Protein AF-A0A8T6XQ97-F1 (afdb_monomer)

Foldseek 3Di:
DDPPLPQDDPVVLLVQLLVLCVVCLVVCVVCPQNCLVVSLVVSCVVCVPSDDSVSNSVSNNVSSVVSVVD

Solvent-accessible surface area (backbone atoms only — not comparable to full-atom values): 4206 Å² total; per-residue (Å²): 137,81,85,77,81,68,66,60,52,71,66,58,51,47,56,52,50,50,50,52,50,64,79,33,44,69,52,34,72,75,45,45,80,67,31,52,61,65,50,47,55,54,48,49,65,74,51,66,74,37,60,59,70,66,61,50,52,56,54,50,54,53,52,52,50,53,65,75,74,105

Structure (mmCIF, N/CA/C/O backbone):
data_AF-A0A8T6XQ97-F1
#
_entry.id   AF-A0A8T6XQ97-F1
#
loop_
_atom_site.group_PDB
_atom_site.id
_atom_site.type_symbol
_atom_site.label_atom_id
_atom_site.label_alt_id
_atom_site.label_comp_id
_atom_site.label_asym_id
_atom_site.label_entity_id
_atom_site.label_seq_id
_atom_site.pdbx_PDB_ins_code
_atom_site.Cartn_x
_atom_site.Cartn_y
_atom_site.Cartn_z
_atom_site.occupancy
_atom_site.B_iso_or_equiv
_atom_site.auth_seq_id
_atom_site.auth_comp_id
_atom_site.auth_asym_id
_atom_site.auth_atom_id
_atom_site.pdbx_PDB_model_num
ATOM 1 N N . GLU A 1 1 ? 15.780 -16.118 -27.150 1.00 40.66 1 GLU A N 1
ATOM 2 C CA . GLU A 1 1 ? 14.723 -15.121 -26.872 1.00 40.66 1 GLU A CA 1
ATOM 3 C C . GLU A 1 1 ? 15.311 -13.892 -26.178 1.00 40.66 1 GLU A C 1
ATOM 5 O O . GLU A 1 1 ? 16.262 -14.046 -25.421 1.00 40.66 1 GLU A O 1
ATOM 10 N N . LYS A 1 2 ? 14.779 -12.682 -26.405 1.00 40.47 2 LYS A N 1
ATOM 11 C CA . LYS A 1 2 ? 15.124 -11.486 -25.614 1.00 40.47 2 LYS A CA 1
ATOM 12 C C . LYS A 1 2 ? 13.891 -11.068 -24.815 1.00 40.47 2 LYS A C 1
ATOM 14 O O . LYS A 1 2 ? 13.023 -10.396 -25.360 1.00 40.47 2 LYS A O 1
ATOM 19 N N . SER A 1 3 ? 13.803 -11.464 -23.546 1.00 45.34 3 SER A N 1
ATOM 20 C CA . SER A 1 3 ? 12.849 -10.840 -22.624 1.00 45.34 3 SER A CA 1
ATOM 21 C C . SER A 1 3 ? 13.288 -9.394 -22.424 1.00 45.34 3 SER A C 1
ATOM 23 O O . SER A 1 3 ? 14.201 -9.119 -21.649 1.00 45.34 3 SER A O 1
ATOM 25 N N . GLN A 1 4 ? 12.686 -8.470 -23.174 1.00 50.75 4 GLN A N 1
ATOM 26 C CA . GLN A 1 4 ? 12.771 -7.049 -22.871 1.00 50.75 4 GLN A CA 1
ATOM 27 C C . GLN A 1 4 ? 12.145 -6.861 -21.487 1.00 50.75 4 GLN A C 1
ATOM 29 O O . GLN A 1 4 ? 10.935 -6.994 -21.309 1.00 50.75 4 GLN A O 1
ATOM 34 N N . MET A 1 5 ? 12.986 -6.640 -20.478 1.00 55.91 5 MET A N 1
ATOM 35 C CA . MET A 1 5 ? 12.534 -6.183 -19.171 1.00 55.91 5 MET A CA 1
ATOM 36 C C . MET A 1 5 ? 12.050 -4.743 -19.345 1.00 55.91 5 MET A C 1
ATOM 38 O O . MET A 1 5 ? 12.818 -3.801 -19.196 1.00 55.91 5 MET A O 1
ATOM 42 N N . GLU A 1 6 ? 10.784 -4.573 -19.721 1.00 66.31 6 GLU A N 1
ATOM 43 C CA . GLU A 1 6 ? 10.122 -3.274 -19.657 1.00 66.31 6 GLU A CA 1
ATOM 44 C C . GLU A 1 6 ? 9.967 -2.898 -18.181 1.00 66.31 6 GLU A C 1
ATOM 46 O O . GLU A 1 6 ? 9.140 -3.466 -17.457 1.00 66.31 6 GLU A O 1
ATOM 51 N N . THR A 1 7 ? 10.798 -1.965 -17.719 1.00 68.62 7 THR A N 1
ATOM 52 C CA . THR A 1 7 ? 10.585 -1.271 -16.449 1.00 68.62 7 THR A CA 1
ATOM 53 C C . THR A 1 7 ? 9.254 -0.536 -16.517 1.00 68.62 7 THR A C 1
ATOM 55 O O . THR A 1 7 ? 9.032 0.270 -17.420 1.00 68.62 7 THR A O 1
ATOM 58 N N . LEU A 1 8 ? 8.363 -0.835 -15.572 1.00 76.75 8 LEU A N 1
ATOM 59 C CA . LEU A 1 8 ? 7.107 -0.101 -15.430 1.00 76.75 8 LEU A CA 1
ATOM 60 C C . LEU A 1 8 ? 7.416 1.336 -15.016 1.00 76.75 8 LEU A C 1
ATOM 62 O O . LEU A 1 8 ? 8.336 1.574 -14.232 1.00 76.75 8 LEU A O 1
ATOM 66 N N . SER A 1 9 ? 6.623 2.284 -15.508 1.00 84.25 9 SER A N 1
ATOM 67 C CA . SER A 1 9 ? 6.668 3.639 -14.968 1.00 84.25 9 SER A CA 1
ATOM 68 C C . SER A 1 9 ? 6.124 3.653 -13.537 1.00 84.25 9 SER A C 1
ATOM 70 O O . SER A 1 9 ? 5.293 2.824 -13.159 1.00 84.25 9 SER A O 1
ATOM 72 N N . GLU A 1 10 ? 6.554 4.627 -12.738 1.00 84.44 10 GLU A N 1
ATOM 73 C CA . GLU A 1 10 ? 6.091 4.783 -11.355 1.00 84.44 10 GLU A CA 1
ATOM 74 C C . GLU A 1 10 ? 4.560 4.925 -11.259 1.00 84.44 10 GLU A C 1
ATOM 76 O O . GLU A 1 10 ? 3.946 4.397 -10.333 1.00 84.44 10 GLU A O 1
ATOM 81 N N . SER A 1 11 ? 3.925 5.546 -12.262 1.00 87.88 11 SER A N 1
ATOM 82 C CA . SER A 1 11 ? 2.461 5.635 -12.367 1.00 87.88 11 SER A CA 1
ATOM 83 C C . SER A 1 11 ? 1.812 4.259 -12.503 1.00 87.88 11 SER A C 1
ATOM 85 O O . SER A 1 11 ? 0.878 3.949 -11.774 1.00 87.88 11 SER A O 1
ATOM 87 N N . GLN A 1 12 ? 2.329 3.401 -13.388 1.00 90.00 12 GLN A N 1
ATOM 88 C CA . GLN A 1 12 ? 1.773 2.060 -13.583 1.00 90.00 12 GLN A CA 1
ATOM 89 C C . GLN A 1 12 ? 1.959 1.184 -12.342 1.00 90.00 12 GLN A C 1
ATOM 91 O O . GLN A 1 12 ? 1.095 0.370 -12.018 1.00 90.00 12 GLN A O 1
ATOM 96 N N . VAL A 1 13 ? 3.087 1.344 -11.642 1.00 91.69 13 VAL A N 1
ATOM 97 C CA . VAL A 1 13 ? 3.309 0.689 -10.349 1.00 91.69 13 VAL A CA 1
ATOM 98 C C . VAL A 1 13 ? 2.249 1.153 -9.357 1.00 91.69 13 VAL A C 1
ATOM 100 O O . VAL A 1 13 ? 1.597 0.308 -8.750 1.00 91.69 13 VAL A O 1
ATOM 103 N N . ASN A 1 14 ? 2.032 2.465 -9.232 1.00 93.69 14 ASN A N 1
ATOM 104 C CA . ASN A 1 14 ? 1.006 3.020 -8.352 1.00 93.69 14 ASN A CA 1
ATOM 105 C C . ASN A 1 14 ? -0.384 2.451 -8.653 1.00 93.69 14 ASN A C 1
ATOM 107 O O . ASN A 1 14 ? -0.993 1.901 -7.741 1.00 93.69 14 ASN A O 1
ATOM 111 N N . ASP A 1 15 ? -0.819 2.458 -9.915 1.00 94.62 15 ASP A N 1
ATOM 112 C CA . ASP A 1 15 ? -2.135 1.942 -10.323 1.00 94.62 15 ASP A CA 1
ATOM 113 C C . ASP A 1 15 ? -2.328 0.462 -9.961 1.00 94.62 15 ASP A C 1
ATOM 115 O O . ASP A 1 15 ? -3.419 0.015 -9.594 1.00 94.62 15 ASP A O 1
ATOM 119 N N . ILE A 1 16 ? -1.264 -0.338 -10.083 1.00 94.75 16 ILE A N 1
ATOM 120 C CA . ILE A 1 16 ? -1.289 -1.752 -9.705 1.00 94.75 16 ILE A CA 1
ATOM 121 C C . ILE A 1 16 ? -1.445 -1.894 -8.190 1.00 94.75 16 ILE A C 1
ATOM 123 O O . ILE A 1 16 ? -2.226 -2.737 -7.742 1.00 94.75 16 ILE A O 1
ATOM 127 N N . LEU A 1 17 ? -0.709 -1.098 -7.414 1.00 95.81 17 LEU A N 1
ATOM 128 C CA . LEU A 1 17 ? -0.773 -1.125 -5.956 1.00 95.81 17 LEU A CA 1
ATOM 129 C C . LEU A 1 17 ? -2.112 -0.597 -5.434 1.00 95.81 17 LEU A C 1
ATOM 131 O O . LEU A 1 17 ? -2.647 -1.189 -4.504 1.00 95.81 17 LEU A O 1
ATOM 135 N N . ASP A 1 18 ? -2.683 0.435 -6.057 1.00 96.38 18 ASP A N 1
ATOM 136 C CA . ASP A 1 18 ? -4.011 0.957 -5.719 1.00 96.38 18 ASP A CA 1
ATOM 137 C C . ASP A 1 18 ? -5.082 -0.115 -5.868 1.00 96.38 18 ASP A C 1
ATOM 139 O O . ASP A 1 18 ? -5.847 -0.354 -4.938 1.00 96.38 18 ASP A O 1
ATOM 143 N N . LYS A 1 19 ? -5.070 -0.852 -6.984 1.00 96.94 19 LYS A N 1
ATOM 144 C CA . LYS A 1 19 ? -5.991 -1.980 -7.182 1.00 96.94 19 LYS A CA 1
ATOM 145 C C . LYS A 1 19 ? -5.819 -3.058 -6.115 1.00 96.94 19 LYS A C 1
ATOM 147 O O . LYS A 1 19 ? -6.803 -3.555 -5.592 1.00 96.94 19 LYS A O 1
ATOM 152 N N . ILE A 1 20 ? -4.579 -3.412 -5.769 1.00 96.81 20 ILE A N 1
ATOM 153 C CA . ILE A 1 20 ? -4.315 -4.427 -4.734 1.00 96.81 20 ILE A CA 1
ATOM 154 C C . IL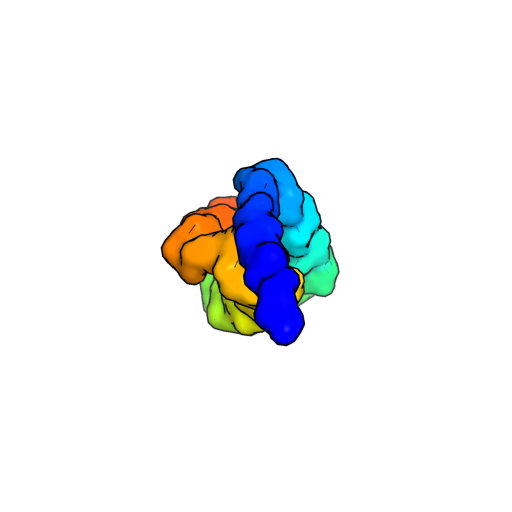E A 1 20 ? -4.853 -3.977 -3.372 1.00 96.81 20 ILE A C 1
ATOM 156 O O . ILE A 1 20 ? -5.423 -4.789 -2.647 1.00 96.81 20 ILE A O 1
ATOM 160 N N . VAL A 1 21 ? -4.649 -2.709 -3.017 1.00 96.56 21 VAL A N 1
ATOM 161 C CA . VAL A 1 21 ? -5.105 -2.130 -1.749 1.00 96.56 21 VAL A CA 1
ATOM 162 C C . VAL A 1 21 ? -6.629 -2.059 -1.704 1.00 96.56 21 VAL A C 1
ATOM 164 O O . VAL A 1 21 ? -7.210 -2.465 -0.702 1.00 96.56 21 VAL A O 1
ATOM 167 N N . GLU A 1 22 ? -7.265 -1.623 -2.793 1.00 96.12 22 GLU A N 1
ATOM 168 C CA . GLU A 1 22 ? -8.723 -1.573 -2.940 1.00 96.12 22 GLU A CA 1
ATOM 169 C C . GLU A 1 22 ? -9.347 -2.968 -2.792 1.00 96.12 22 GLU A C 1
ATOM 171 O O . GLU A 1 22 ? -10.215 -3.167 -1.943 1.00 96.12 22 GLU A O 1
ATOM 176 N N . ASP A 1 23 ? -8.823 -3.957 -3.524 1.00 96.69 23 ASP A N 1
ATOM 177 C CA . ASP A 1 23 ? -9.278 -5.354 -3.477 1.00 96.69 23 ASP A CA 1
ATOM 178 C C . ASP A 1 23 ? -9.037 -6.007 -2.099 1.00 96.69 23 ASP A C 1
ATOM 180 O O . ASP A 1 23 ? -9.651 -7.019 -1.762 1.00 96.69 23 ASP A O 1
ATOM 184 N N . SER A 1 24 ? -8.126 -5.447 -1.295 1.00 96.06 24 SER A N 1
ATOM 185 C CA . SER A 1 24 ? -7.714 -5.987 0.006 1.00 96.06 24 SER A CA 1
ATOM 186 C C . SER A 1 24 ? -8.159 -5.129 1.192 1.00 96.06 24 SER A C 1
ATOM 188 O O . SER A 1 24 ? -7.632 -5.319 2.291 1.00 96.06 24 SER A O 1
ATOM 190 N N . LYS A 1 25 ? -9.110 -4.201 1.016 1.00 95.31 25 LYS A N 1
ATOM 191 C CA . LYS A 1 25 ? -9.581 -3.311 2.094 1.00 95.31 25 LYS A CA 1
ATOM 192 C C . LYS A 1 25 ? -10.002 -4.067 3.349 1.00 95.31 25 LYS A C 1
ATOM 194 O O . LYS A 1 25 ? -9.575 -3.702 4.440 1.00 95.31 25 LYS A O 1
ATOM 199 N N . ASP A 1 26 ? -10.737 -5.167 3.209 1.00 96.06 26 ASP A N 1
ATOM 200 C CA . ASP A 1 26 ? -11.150 -5.994 4.350 1.00 96.06 26 ASP A CA 1
ATOM 201 C C . ASP A 1 26 ? -9.952 -6.607 5.083 1.00 96.06 26 ASP A C 1
ATOM 203 O O . ASP A 1 26 ? -9.901 -6.648 6.315 1.00 96.06 26 ASP A O 1
ATOM 207 N N . LEU A 1 27 ? -8.944 -7.063 4.336 1.00 96.62 27 LEU A N 1
ATOM 208 C CA . LEU A 1 27 ? -7.714 -7.601 4.909 1.00 96.62 27 LEU A CA 1
ATOM 209 C C . LEU A 1 27 ? -6.945 -6.505 5.654 1.00 96.62 27 LEU A C 1
ATOM 211 O O . 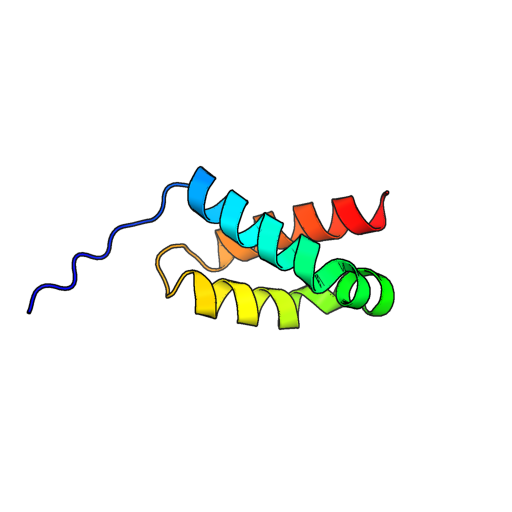LEU A 1 27 ? -6.474 -6.751 6.765 1.00 96.62 27 LEU A O 1
ATOM 215 N N . ILE A 1 28 ? -6.855 -5.302 5.081 1.00 97.06 28 ILE A N 1
ATOM 216 C CA . ILE A 1 28 ? -6.212 -4.140 5.705 1.00 97.06 28 ILE A CA 1
ATOM 217 C C . ILE A 1 28 ? -6.950 -3.736 6.981 1.00 97.06 28 ILE A C 1
ATOM 219 O O . ILE A 1 28 ? -6.310 -3.574 8.014 1.00 97.06 28 ILE A O 1
ATOM 223 N N . SER A 1 29 ? -8.277 -3.648 6.963 1.00 94.81 29 SER A N 1
ATOM 224 C CA . SER A 1 29 ? -9.075 -3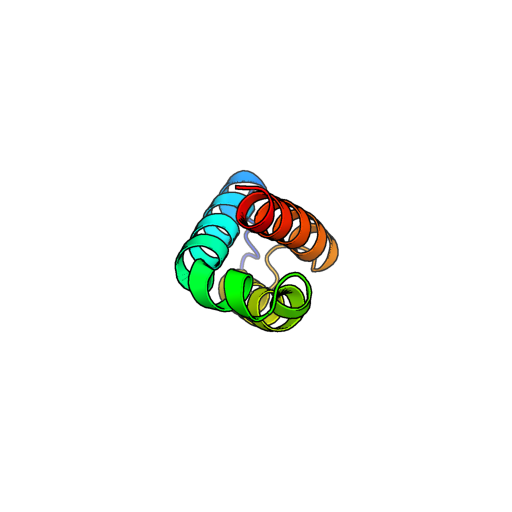.309 8.146 1.00 94.81 29 SER A CA 1
ATOM 225 C C . SER A 1 29 ? -8.885 -4.324 9.280 1.00 94.81 29 SER A C 1
ATOM 227 O O . SER A 1 29 ? -8.724 -3.943 10.441 1.00 94.81 29 SER A O 1
ATOM 229 N N . ASN A 1 30 ? -8.811 -5.618 8.949 1.00 96.50 30 ASN A N 1
ATOM 230 C CA . ASN A 1 30 ? -8.640 -6.694 9.928 1.00 96.50 30 ASN A CA 1
ATOM 231 C C . ASN A 1 30 ? -7.198 -6.825 10.455 1.00 96.50 30 ASN A C 1
ATOM 233 O O . ASN A 1 30 ? -6.974 -7.038 11.649 1.00 96.50 30 ASN A O 1
ATOM 237 N N . GLN A 1 31 ? -6.19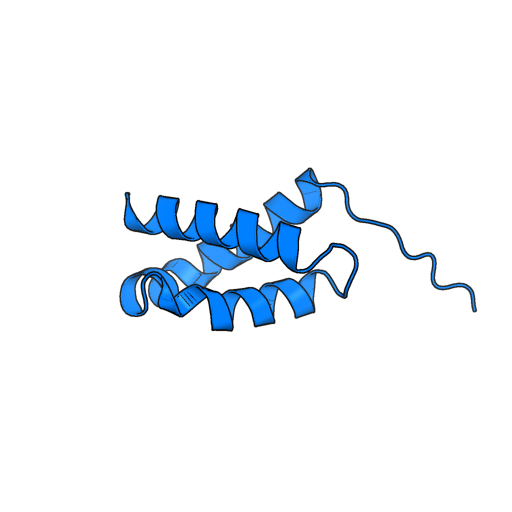4 -6.729 9.578 1.00 95.75 31 GLN A N 1
ATOM 238 C CA . GLN A 1 31 ? -4.785 -6.965 9.926 1.00 95.75 31 GLN A CA 1
ATOM 239 C C . GLN A 1 31 ? -3.998 -5.679 10.211 1.00 95.75 31 GLN A C 1
ATOM 241 O O . GLN A 1 31 ? -2.905 -5.736 10.788 1.00 95.75 31 GLN A O 1
ATOM 246 N N . LYS A 1 32 ? -4.555 -4.519 9.857 1.00 94.38 32 LYS A N 1
ATOM 247 C CA . LYS A 1 32 ? -3.928 -3.196 9.931 1.00 94.38 32 LYS A CA 1
ATOM 248 C C . LYS A 1 32 ? -2.566 -3.205 9.234 1.00 94.38 32 LYS A C 1
ATOM 250 O O . LYS A 1 32 ? -2.431 -3.721 8.130 1.00 94.38 32 LYS A O 1
ATOM 255 N N . GLN A 1 33 ? -1.526 -2.711 9.901 1.00 92.62 33 GLN A N 1
ATOM 256 C CA . GLN A 1 33 ? -0.152 -2.709 9.389 1.00 92.62 33 GLN A CA 1
ATOM 257 C C . GLN A 1 33 ? 0.373 -4.107 9.027 1.00 92.62 33 GLN A C 1
ATOM 259 O O . GLN A 1 33 ? 1.211 -4.235 8.139 1.00 92.62 33 GLN A O 1
ATOM 264 N N . ARG A 1 34 ? -0.129 -5.177 9.665 1.00 95.00 34 ARG A N 1
ATOM 265 C CA . ARG A 1 34 ? 0.322 -6.553 9.380 1.00 95.00 34 ARG A CA 1
ATOM 266 C C . ARG A 1 34 ? -0.104 -7.044 7.993 1.00 95.00 34 ARG A C 1
ATOM 268 O O . ARG A 1 34 ? 0.476 -8.006 7.497 1.00 95.00 34 ARG A O 1
ATOM 275 N N . ALA A 1 35 ? -1.037 -6.345 7.342 1.00 97.00 35 ALA A N 1
ATOM 276 C CA . ALA A 1 35 ? -1.439 -6.587 5.960 1.00 97.00 35 ALA A CA 1
ATOM 277 C C . ALA A 1 35 ? -0.284 -6.427 4.952 1.00 97.00 35 ALA A C 1
ATOM 279 O O . ALA A 1 35 ? -0.357 -6.976 3.853 1.00 97.00 35 ALA A O 1
ATOM 280 N N . ILE A 1 36 ? 0.796 -5.721 5.318 1.00 96.25 36 ILE A N 1
ATOM 281 C CA . ILE A 1 36 ? 1.918 -5.444 4.414 1.00 96.25 36 ILE A CA 1
ATOM 282 C C . ILE A 1 36 ? 2.535 -6.716 3.820 1.00 96.25 36 ILE A C 1
ATOM 284 O O . ILE A 1 36 ? 2.815 -6.745 2.628 1.00 96.25 36 ILE A O 1
ATOM 288 N N . GLY A 1 37 ? 2.692 -7.790 4.601 1.00 96.12 37 GLY A N 1
ATOM 289 C CA . GLY A 1 37 ? 3.289 -9.045 4.127 1.00 96.12 37 GLY A CA 1
ATOM 290 C C . GLY A 1 37 ? 2.471 -9.705 3.007 1.00 96.12 37 GLY A C 1
ATOM 291 O O . GLY A 1 37 ? 2.996 -9.899 1.906 1.00 96.12 37 GLY A O 1
ATOM 292 N N . PRO A 1 38 ? 1.179 -10.010 3.243 1.00 96.31 38 PRO A N 1
ATOM 293 C CA . PRO A 1 38 ? 0.279 -10.512 2.206 1.00 96.31 38 PRO A CA 1
ATOM 294 C C . PRO A 1 38 ? 0.210 -9.611 0.963 1.00 96.31 38 PRO A C 1
ATOM 296 O O . PRO A 1 38 ? 0.327 -10.105 -0.162 1.00 96.31 38 PRO A O 1
ATOM 299 N N . LEU A 1 39 ? 0.079 -8.291 1.147 1.00 96.81 39 LEU A N 1
ATOM 300 C CA . LEU A 1 39 ? -0.008 -7.339 0.034 1.00 96.81 39 LEU A CA 1
ATOM 301 C C . LEU A 1 39 ? 1.291 -7.267 -0.770 1.00 96.81 39 LEU A C 1
ATOM 303 O O . LEU A 1 39 ? 1.245 -7.206 -1.998 1.00 96.81 39 LEU A O 1
ATOM 307 N N . MET A 1 40 ? 2.442 -7.353 -0.105 1.00 95.19 40 MET A N 1
ATOM 308 C CA . MET A 1 40 ? 3.745 -7.412 -0.757 1.00 95.19 40 MET A CA 1
ATOM 309 C C . MET A 1 40 ? 3.858 -8.651 -1.648 1.00 95.19 40 MET A C 1
ATOM 311 O O . MET A 1 40 ? 4.286 -8.544 -2.795 1.00 95.19 40 MET A O 1
ATOM 315 N N . GLY A 1 41 ? 3.405 -9.817 -1.175 1.00 95.31 41 GLY A N 1
ATOM 316 C CA . GLY A 1 41 ? 3.364 -11.039 -1.985 1.00 95.31 41 GLY A CA 1
ATOM 317 C C . GLY A 1 41 ? 2.509 -10.882 -3.249 1.00 95.31 41 GLY A C 1
ATOM 318 O O . GLY A 1 41 ? 2.938 -11.251 -4.347 1.00 95.31 41 GLY A O 1
ATOM 319 N N . MET A 1 42 ? 1.327 -10.270 -3.119 1.00 95.50 42 MET A N 1
ATOM 320 C CA . MET A 1 42 ? 0.444 -9.976 -4.256 1.00 95.50 42 MET A CA 1
ATOM 321 C C . MET A 1 42 ? 1.078 -8.984 -5.237 1.00 95.50 42 MET A C 1
ATOM 323 O O . MET A 1 42 ? 1.080 -9.224 -6.448 1.00 95.50 42 MET A O 1
ATOM 327 N N . ALA A 1 43 ? 1.671 -7.906 -4.725 1.00 95.38 43 ALA A N 1
ATOM 328 C CA . ALA A 1 43 ? 2.325 -6.880 -5.525 1.00 95.38 43 ALA A CA 1
ATOM 329 C C . ALA A 1 43 ? 3.537 -7.426 -6.280 1.00 95.38 43 ALA A C 1
ATOM 331 O O . ALA A 1 43 ? 3.626 -7.258 -7.495 1.00 95.38 43 ALA A O 1
ATOM 332 N N . MET A 1 44 ? 4.428 -8.153 -5.603 1.00 92.88 44 MET A N 1
ATOM 333 C CA . MET A 1 44 ? 5.603 -8.771 -6.222 1.00 92.88 44 MET A CA 1
ATOM 334 C C . MET A 1 44 ? 5.208 -9.756 -7.330 1.00 92.88 44 MET A C 1
ATOM 336 O O . MET A 1 44 ? 5.807 -9.745 -8.407 1.00 92.88 44 MET A O 1
ATOM 340 N N . LYS A 1 45 ? 4.148 -10.551 -7.122 1.00 93.56 45 LYS A N 1
ATOM 341 C CA . LYS A 1 45 ? 3.617 -11.463 -8.148 1.00 93.56 45 LYS A CA 1
ATOM 342 C C . LYS A 1 45 ? 3.058 -10.718 -9.365 1.00 93.56 45 LYS A C 1
ATOM 344 O O . LYS A 1 45 ? 3.224 -11.185 -10.492 1.00 93.56 45 LYS A O 1
ATOM 349 N N . LYS A 1 46 ? 2.396 -9.574 -9.156 1.00 91.50 46 LYS A N 1
ATOM 350 C CA . LYS A 1 46 ? 1.773 -8.777 -10.228 1.00 91.50 46 LYS A CA 1
ATOM 351 C C . LYS A 1 46 ? 2.800 -7.949 -11.005 1.00 91.50 46 LYS A C 1
ATOM 353 O O . LYS A 1 46 ? 2.734 -7.892 -12.229 1.00 91.50 46 LYS A O 1
ATOM 358 N N . LEU A 1 47 ? 3.785 -7.385 -10.307 1.00 90.62 47 LEU A N 1
ATOM 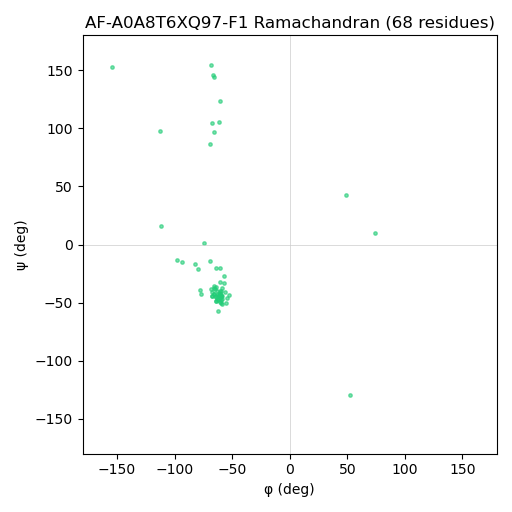359 C CA . LEU A 1 47 ? 4.861 -6.573 -10.878 1.00 90.62 47 LEU A CA 1
ATOM 360 C C . LEU A 1 47 ? 5.978 -7.416 -11.506 1.00 90.62 47 LEU A C 1
ATOM 362 O O . LEU A 1 47 ? 6.695 -6.906 -12.357 1.00 90.62 47 LEU A O 1
ATOM 366 N N . ARG A 1 48 ? 6.127 -8.696 -11.128 1.00 87.62 48 ARG A N 1
ATOM 367 C CA . ARG A 1 48 ? 7.090 -9.655 -11.714 1.00 87.62 48 ARG A CA 1
ATOM 368 C C . ARG A 1 48 ? 8.525 -9.110 -11.826 1.00 87.62 48 ARG A C 1
ATOM 370 O O . ARG A 1 48 ? 9.172 -9.276 -12.854 1.00 87.62 48 ARG A O 1
ATOM 377 N N . GLY A 1 49 ? 9.011 -8.421 -10.793 1.00 82.31 49 GLY A N 1
ATOM 378 C CA . GLY A 1 49 ? 10.377 -7.877 -10.765 1.00 82.31 49 GLY A CA 1
ATOM 379 C C . GLY A 1 49 ? 10.612 -6.641 -11.644 1.00 82.31 49 GLY A C 1
ATOM 380 O O . GLY A 1 49 ? 11.750 -6.211 -11.789 1.00 82.31 49 GLY A O 1
ATOM 381 N N . LYS A 1 50 ? 9.558 -6.028 -12.197 1.00 85.69 50 LYS A N 1
ATOM 382 C CA . LYS A 1 50 ? 9.644 -4.781 -12.982 1.00 85.69 50 LYS A CA 1
ATOM 383 C C . LYS A 1 50 ? 9.872 -3.519 -12.130 1.00 85.69 50 LYS A C 1
ATOM 385 O O . LYS A 1 50 ? 9.877 -2.412 -12.658 1.00 85.69 50 LYS A O 1
ATOM 390 N N . THR A 1 51 ? 9.995 -3.663 -10.812 1.00 87.19 51 THR A N 1
ATOM 391 C CA . THR A 1 51 ? 10.225 -2.591 -9.830 1.00 87.19 51 THR A CA 1
ATOM 392 C C . THR A 1 51 ? 10.911 -3.174 -8.598 1.00 87.19 51 THR A C 1
ATOM 394 O O . THR A 1 51 ? 10.745 -4.360 -8.302 1.00 87.19 51 THR A O 1
ATOM 397 N N . SER A 1 52 ? 11.684 -2.352 -7.884 1.00 90.12 52 SER A N 1
ATOM 398 C CA . SER A 1 52 ? 12.362 -2.760 -6.654 1.00 90.12 52 SER A CA 1
ATOM 399 C C . SER A 1 52 ? 11.370 -3.054 -5.521 1.00 90.12 52 SER A C 1
ATOM 401 O O . SER A 1 52 ? 10.332 -2.404 -5.370 1.00 90.12 52 SER A O 1
ATOM 403 N N . GLY A 1 53 ? 11.711 -4.027 -4.674 1.00 91.44 53 GLY A N 1
ATOM 404 C CA . GLY A 1 53 ? 10.914 -4.328 -3.482 1.00 91.44 53 GLY A CA 1
ATOM 405 C C . GLY A 1 53 ? 10.816 -3.137 -2.524 1.00 91.44 53 GLY A C 1
ATOM 406 O O . GLY A 1 53 ? 9.782 -2.933 -1.897 1.00 91.44 53 GLY A O 1
ATOM 407 N N . GLU A 1 54 ? 11.856 -2.309 -2.461 1.00 93.12 54 GLU A N 1
ATOM 408 C CA . GLU A 1 54 ? 11.883 -1.112 -1.622 1.00 93.12 54 GLU A CA 1
ATOM 409 C C . GLU A 1 54 ? 10.827 -0.082 -2.045 1.00 93.12 54 GLU A C 1
ATOM 411 O O . GLU A 1 54 ? 10.041 0.370 -1.209 1.00 93.12 54 GLU A O 1
ATOM 416 N N . THR A 1 55 ? 10.743 0.228 -3.346 1.00 92.56 55 THR A N 1
ATOM 417 C CA . THR A 1 55 ? 9.733 1.151 -3.883 1.00 92.56 55 THR A CA 1
ATOM 418 C C . THR A 1 55 ? 8.326 0.634 -3.606 1.00 92.56 55 THR A C 1
ATOM 420 O O . THR A 1 55 ? 7.469 1.386 -3.143 1.00 92.56 55 THR A O 1
ATOM 423 N N . VAL A 1 56 ? 8.088 -0.661 -3.821 1.00 94.69 56 VAL A N 1
ATOM 424 C CA . VAL A 1 56 ? 6.773 -1.266 -3.573 1.00 94.69 56 VAL A CA 1
ATOM 425 C C . VAL A 1 56 ? 6.410 -1.234 -2.096 1.00 94.69 56 VAL A C 1
ATOM 427 O O . VAL A 1 56 ? 5.288 -0.866 -1.764 1.00 94.69 56 VAL A O 1
ATOM 430 N N . ASN A 1 57 ? 7.349 -1.567 -1.210 1.00 95.31 57 ASN A N 1
ATOM 431 C CA . ASN A 1 57 ? 7.121 -1.529 0.229 1.00 95.31 57 ASN A CA 1
ATOM 432 C C . ASN A 1 57 ? 6.762 -0.113 0.702 1.00 95.31 57 ASN A C 1
ATOM 434 O O . ASN A 1 57 ? 5.780 0.063 1.420 1.00 95.31 57 ASN A O 1
ATOM 438 N N . LYS A 1 58 ? 7.509 0.904 0.250 1.00 95.56 58 LYS A N 1
ATOM 439 C CA . LYS A 1 58 ? 7.238 2.310 0.581 1.00 95.56 58 LYS A CA 1
ATOM 440 C C . LYS A 1 58 ? 5.833 2.730 0.139 1.00 95.56 58 LYS A C 1
ATOM 442 O O . LYS A 1 58 ? 5.076 3.258 0.952 1.00 95.56 58 LYS A O 1
ATOM 447 N N . LEU A 1 59 ? 5.477 2.467 -1.120 1.00 95.75 59 LEU A N 1
ATOM 448 C CA . LEU A 1 59 ? 4.173 2.839 -1.675 1.00 95.75 59 LEU A CA 1
ATOM 449 C C . LEU A 1 59 ? 3.020 2.075 -1.005 1.00 95.75 59 LEU A C 1
ATOM 451 O O . LEU A 1 59 ? 2.005 2.679 -0.664 1.00 95.75 59 LEU A O 1
ATOM 455 N N . LEU A 1 60 ? 3.173 0.768 -0.767 1.00 96.44 60 LEU A N 1
ATOM 456 C CA . LEU A 1 60 ? 2.159 -0.036 -0.076 1.00 96.44 60 LEU A CA 1
ATOM 457 C C . LEU A 1 60 ? 1.918 0.449 1.353 1.00 96.44 60 LEU A C 1
ATOM 459 O O . LEU A 1 60 ? 0.763 0.577 1.748 1.00 96.44 60 LEU A O 1
ATOM 463 N N . LEU A 1 61 ? 2.971 0.755 2.118 1.00 96.12 61 LEU A N 1
ATOM 464 C CA . LEU A 1 61 ? 2.827 1.290 3.476 1.00 96.12 61 LEU A CA 1
ATOM 465 C C . LEU A 1 61 ? 2.044 2.607 3.483 1.00 96.12 61 LEU A C 1
ATOM 467 O O . LEU A 1 61 ? 1.148 2.781 4.307 1.00 96.12 61 LEU A O 1
ATOM 471 N N . GLN A 1 62 ? 2.342 3.517 2.550 1.00 96.00 62 GLN A N 1
ATOM 472 C CA . GLN A 1 62 ? 1.608 4.779 2.420 1.00 96.00 62 GLN A CA 1
ATOM 473 C C . GLN A 1 62 ? 0.120 4.542 2.138 1.00 96.00 62 GLN A C 1
ATOM 475 O O . GLN A 1 62 ? -0.723 5.111 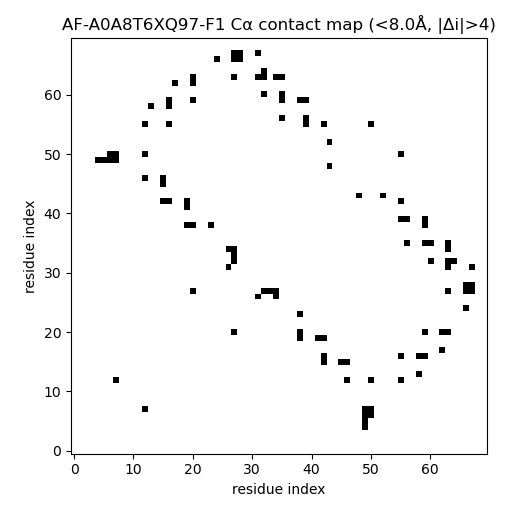2.828 1.00 96.00 62 GLN A O 1
ATOM 480 N N . LYS A 1 63 ? -0.209 3.662 1.188 1.00 95.81 63 LYS A N 1
ATOM 481 C CA . LYS A 1 63 ? -1.599 3.362 0.815 1.00 95.81 63 LYS A CA 1
ATOM 482 C C . LYS A 1 63 ? -2.364 2.634 1.925 1.00 95.81 63 LYS A C 1
ATOM 484 O O . LYS A 1 63 ? -3.506 2.976 2.208 1.00 95.81 63 LYS A O 1
ATOM 489 N N . ILE A 1 64 ? -1.732 1.679 2.612 1.00 96.12 64 ILE A N 1
ATOM 490 C CA . ILE A 1 64 ? -2.320 1.000 3.780 1.00 96.12 64 ILE A CA 1
ATOM 491 C C . ILE A 1 64 ? -2.638 2.017 4.882 1.00 96.12 64 ILE A C 1
ATOM 493 O O . ILE A 1 64 ? -3.723 1.978 5.455 1.00 96.12 64 ILE A O 1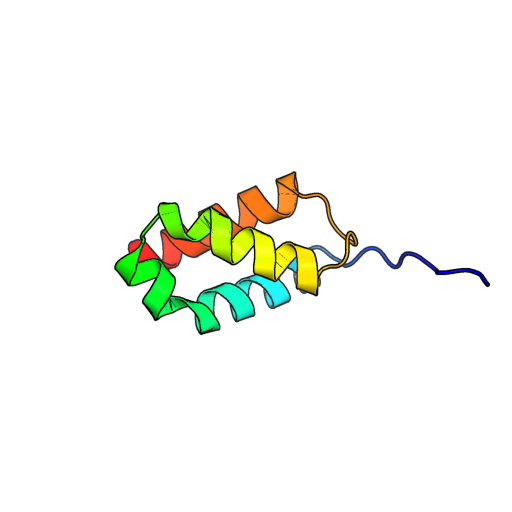
ATOM 497 N N . ASN A 1 65 ? -1.720 2.947 5.162 1.00 95.56 65 ASN A N 1
ATOM 498 C CA . ASN A 1 65 ? -1.957 4.013 6.135 1.00 95.56 65 ASN A CA 1
ATOM 499 C C . ASN A 1 65 ? -3.140 4.898 5.741 1.00 95.56 65 ASN A C 1
ATOM 501 O O . ASN A 1 65 ? -3.963 5.197 6.597 1.00 95.56 65 ASN A O 1
ATOM 505 N N . GLN A 1 66 ? -3.256 5.266 4.464 1.00 95.31 66 GLN A N 1
ATOM 506 C CA . GLN A 1 66 ? -4.390 6.047 3.963 1.00 95.31 66 GLN A CA 1
ATOM 507 C C . GLN A 1 66 ? -5.723 5.316 4.160 1.00 95.31 66 GLN A C 1
ATOM 509 O O . GLN A 1 66 ? -6.689 5.931 4.594 1.00 95.31 66 GLN A O 1
ATOM 514 N N . VAL A 1 67 ? -5.772 4.002 3.912 1.00 94.88 67 VAL A N 1
ATOM 515 C CA . VAL A 1 67 ? -6.980 3.195 4.163 1.00 94.88 67 VAL A CA 1
ATOM 516 C C . VAL A 1 67 ? -7.345 3.152 5.648 1.00 94.88 67 VAL A C 1
ATOM 518 O O . VAL A 1 67 ? -8.522 3.156 5.969 1.00 94.88 67 VAL A O 1
ATOM 521 N N . LEU A 1 68 ? -6.360 3.110 6.550 1.00 93.44 68 LEU A N 1
ATOM 522 C CA . LEU A 1 68 ? -6.590 3.034 8.001 1.00 93.44 68 L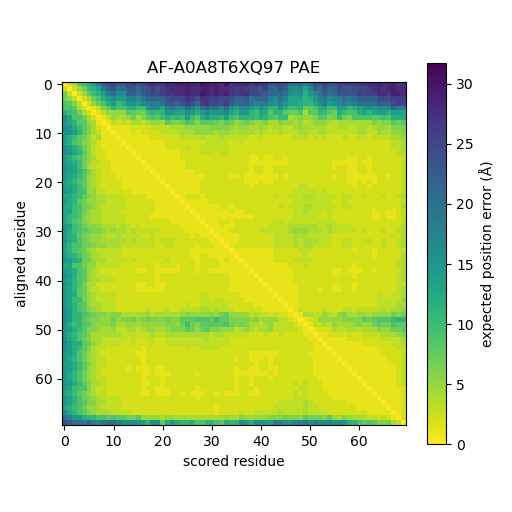EU A CA 1
ATOM 523 C C . LEU A 1 68 ? -6.875 4.388 8.669 1.00 93.44 68 LEU A C 1
ATOM 525 O O . LEU A 1 68 ? -7.296 4.408 9.824 1.00 93.44 68 LEU A O 1
ATOM 529 N N . GLN A 1 69 ? -6.554 5.495 7.997 1.00 90.50 69 GLN A N 1
ATOM 530 C CA . GLN A 1 69 ? -6.797 6.861 8.474 1.00 90.50 69 GLN A CA 1
ATOM 531 C C . GLN A 1 69 ? -8.128 7.443 7.978 1.00 90.50 69 GLN A C 1
ATOM 533 O O . GLN A 1 69 ? -8.569 8.451 8.531 1.00 90.50 69 GLN A O 1
ATOM 538 N N . ASN A 1 70 ? -8.736 6.822 6.965 1.00 66.81 70 ASN A N 1
ATOM 539 C CA . ASN A 1 70 ? -10.097 7.099 6.505 1.00 66.81 70 ASN A CA 1
ATOM 540 C C . ASN A 1 70 ? -11.130 6.310 7.315 1.00 66.81 70 ASN A C 1
ATOM 542 O O . ASN A 1 70 ? -12.257 6.834 7.450 1.00 66.81 70 ASN A O 1
#

Mean predicted aligned error: 4.78 Å

Radius of gyration: 12.6 Å; Cα contacts (8 Å, |Δi|>4): 57; chains: 1; bounding box: 26×22×37 Å

Secondary structure (DSSP, 8-state):
------PPPHHHHHHHHHHHHHHTHHHHHHHGGGGHHHHHHHHHHHHTTSS-HHHHHHHHHHHHHHHHH-

Sequence (70 aa):
EKSQMETLSESQVNDILDKIVEDSKDLISNQKQRAIGPLMGMAMKKLRGKTSGETVNKLLLQKINQVLQN

Nearest PDB structures (foldseek):
  3t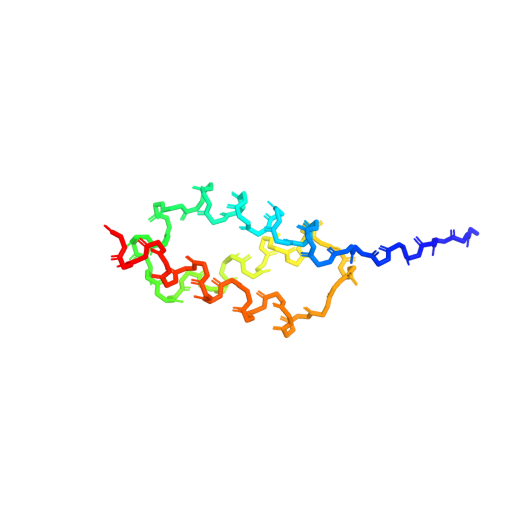l4-assembly1_X  TM=8.461E-01  e=1.210E-01  Saccharomyces cerevisiae S288C
  4yqx-assembly1_A  TM=3.854E-01  e=6.744E+00  Mus musculus
  7she-assembly1_A  TM=4.002E-01  e=7.956E+00  Homo sapiens

pLDDT: mean 89.03, std 13.56, range [40.47, 97.06]